Protein AF-Q2BZG6-F1 (afdb_monomer_lite)

pLDDT: mean 76.4, std 11.4, range [41.69, 89.88]

Foldseek 3Di:
DPVVLLVVLLVVLLVQLVVLQVVCCVVPVDGDDPVRSCVSCVVVVCVQQPDDDPPDPDVVVVVVVVSVVSSVSSVVSNVVSNVVVVVVVD

Structure (mmCIF, N/CA/C/O backbone):
data_AF-Q2BZG6-F1
#
_entry.id   AF-Q2BZG6-F1
#
loop_
_atom_site.group_PDB
_atom_site.id
_atom_site.type_symbol
_atom_site.label_atom_id
_atom_site.label_alt_id
_atom_site.label_comp_id
_atom_site.label_asym_id
_atom_site.label_entity_id
_atom_site.label_seq_id
_atom_site.pdbx_PDB_ins_code
_atom_site.Cartn_x
_atom_site.Cartn_y
_atom_site.Cartn_z
_atom_site.occupancy
_atom_site.B_iso_or_equiv
_atom_site.auth_seq_id
_atom_site.auth_comp_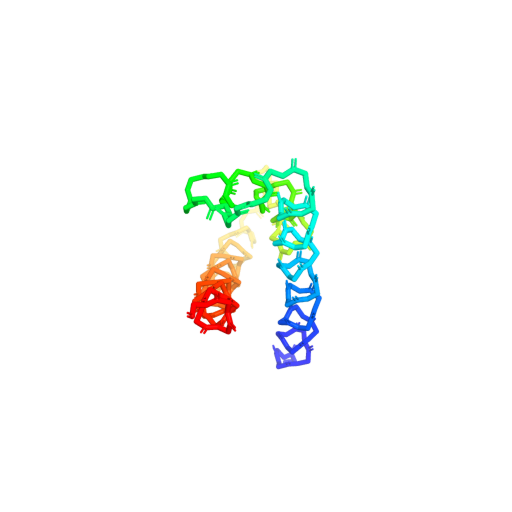id
_atom_site.auth_asym_id
_atom_site.auth_atom_id
_atom_site.pdbx_PDB_model_num
ATOM 1 N N . MET A 1 1 ? -1.258 -6.934 21.408 1.00 41.69 1 MET A N 1
ATOM 2 C CA . MET A 1 1 ? -1.455 -7.975 20.378 1.00 41.69 1 MET A CA 1
ATOM 3 C C . MET A 1 1 ? -1.396 -7.221 19.060 1.00 41.69 1 MET A C 1
ATOM 5 O O . MET A 1 1 ? -2.408 -7.092 18.407 1.00 41.69 1 MET A O 1
ATOM 9 N N . ASP A 1 2 ? -0.241 -6.606 18.773 1.00 52.56 2 ASP A N 1
ATOM 10 C CA . ASP A 1 2 ? -0.163 -5.443 17.862 1.00 52.56 2 ASP A CA 1
ATOM 11 C C . ASP A 1 2 ? 0.895 -5.609 16.758 1.00 52.56 2 ASP A C 1
ATOM 13 O O . ASP A 1 2 ? 0.848 -4.917 15.752 1.00 52.56 2 ASP A O 1
ATOM 17 N N . ASN A 1 3 ? 1.848 -6.537 16.911 1.00 49.97 3 ASN A N 1
ATOM 18 C CA . ASN A 1 3 ? 2.913 -6.733 15.916 1.00 49.97 3 ASN A CA 1
ATOM 19 C C . ASN A 1 3 ? 2.522 -7.686 14.777 1.00 49.97 3 ASN A C 1
ATOM 21 O O . ASN A 1 3 ? 3.016 -7.533 13.667 1.00 49.97 3 ASN A O 1
ATOM 25 N N . LEU A 1 4 ? 1.637 -8.655 15.036 1.00 52.47 4 LEU A N 1
ATOM 26 C CA . LEU A 1 4 ? 1.226 -9.640 14.027 1.00 52.47 4 LEU A CA 1
ATOM 27 C C . LEU A 1 4 ? 0.360 -9.009 12.927 1.00 52.47 4 LEU A C 1
ATOM 29 O O . LEU A 1 4 ? 0.548 -9.330 11.757 1.00 52.47 4 LEU A O 1
ATOM 33 N N . ASP A 1 5 ? -0.528 -8.080 13.288 1.00 68.69 5 ASP A N 1
ATOM 34 C CA . ASP A 1 5 ? -1.322 -7.317 12.322 1.00 68.69 5 ASP A CA 1
ATOM 35 C C . ASP A 1 5 ? -0.440 -6.399 11.468 1.00 68.69 5 ASP A C 1
ATOM 37 O O . ASP A 1 5 ? -0.611 -6.346 10.254 1.00 68.69 5 ASP A O 1
ATOM 41 N N . LEU A 1 6 ? 0.567 -5.746 12.059 1.00 69.00 6 LEU A N 1
ATOM 42 C CA . LEU A 1 6 ? 1.452 -4.843 11.319 1.00 69.00 6 LEU A CA 1
ATOM 43 C C . LEU A 1 6 ? 2.332 -5.578 10.295 1.00 69.00 6 LEU A C 1
ATOM 45 O O . LEU A 1 6 ? 2.507 -5.095 9.178 1.00 69.00 6 LEU A O 1
ATOM 49 N N . GLU A 1 7 ? 2.883 -6.745 10.643 1.00 75.75 7 GLU A N 1
ATOM 50 C CA . GLU A 1 7 ? 3.659 -7.556 9.692 1.00 75.75 7 GLU A CA 1
ATOM 51 C C . GLU A 1 7 ? 2.787 -8.090 8.550 1.00 75.75 7 GLU A C 1
ATOM 53 O O . GLU A 1 7 ? 3.229 -8.125 7.398 1.00 75.75 7 GLU A O 1
ATOM 58 N N . PHE A 1 8 ? 1.540 -8.466 8.850 1.00 78.12 8 PHE A N 1
ATOM 59 C CA . PHE A 1 8 ? 0.581 -8.889 7.835 1.00 78.12 8 PHE A CA 1
ATOM 60 C C . PHE A 1 8 ? 0.225 -7.731 6.897 1.00 78.12 8 PHE A C 1
ATOM 62 O O . PHE A 1 8 ? 0.351 -7.877 5.682 1.00 78.12 8 PHE A O 1
ATOM 69 N N . ILE A 1 9 ? -0.105 -6.562 7.455 1.00 77.25 9 ILE A N 1
ATOM 70 C CA . ILE A 1 9 ? -0.369 -5.328 6.705 1.00 77.25 9 ILE A CA 1
ATOM 71 C C . ILE A 1 9 ? 0.835 -4.962 5.841 1.00 77.25 9 ILE A C 1
ATOM 73 O O . ILE A 1 9 ? 0.669 -4.687 4.660 1.00 77.25 9 ILE A O 1
ATOM 77 N N . ARG A 1 10 ? 2.058 -5.009 6.380 1.00 81.88 10 ARG A N 1
ATOM 78 C CA . ARG A 1 10 ? 3.279 -4.712 5.618 1.00 81.88 10 ARG A CA 1
ATOM 79 C C . ARG A 1 10 ? 3.455 -5.661 4.438 1.00 81.88 10 ARG A C 1
ATOM 81 O O . ARG A 1 10 ? 3.808 -5.216 3.350 1.00 81.88 10 ARG A O 1
ATOM 88 N N . ARG A 1 11 ? 3.235 -6.961 4.635 1.00 84.62 11 ARG A N 1
ATOM 89 C CA . ARG A 1 11 ? 3.369 -7.962 3.569 1.00 84.62 11 ARG A CA 1
ATOM 90 C C . ARG A 1 11 ? 2.309 -7.781 2.482 1.00 84.62 11 ARG A C 1
ATOM 92 O O . ARG A 1 11 ? 2.632 -7.850 1.295 1.00 84.62 11 ARG A O 1
ATOM 99 N N . ASP A 1 12 ? 1.067 -7.563 2.886 1.00 83.88 12 ASP A N 1
ATOM 100 C CA . ASP A 1 12 ? -0.065 -7.385 1.978 1.00 83.88 12 ASP A CA 1
ATOM 101 C C . ASP A 1 12 ? 0.065 -6.069 1.191 1.00 83.88 12 ASP A C 1
ATOM 103 O O . ASP A 1 12 ? -0.022 -6.045 -0.039 1.00 83.88 12 ASP A O 1
ATOM 107 N N . MET A 1 13 ? 0.460 -4.997 1.880 1.00 84.19 13 MET A N 1
ATOM 108 C CA . MET A 1 13 ? 0.798 -3.710 1.283 1.00 84.19 13 MET A CA 1
ATOM 109 C C . 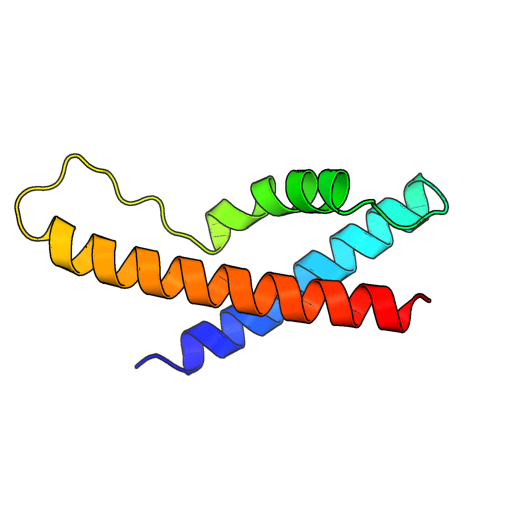MET A 1 13 ? 1.988 -3.821 0.331 1.00 84.19 13 MET A C 1
ATOM 111 O O . MET A 1 13 ? 1.914 -3.316 -0.779 1.00 84.19 13 MET A O 1
ATOM 115 N N . SER A 1 14 ? 3.061 -4.527 0.697 1.00 86.06 14 SER A N 1
ATOM 116 C CA . SER A 1 14 ? 4.208 -4.734 -0.198 1.00 86.06 14 SER A CA 1
ATOM 117 C C . SER A 1 14 ? 3.809 -5.458 -1.481 1.00 86.06 14 SER A C 1
ATOM 119 O O . SER A 1 14 ? 4.298 -5.099 -2.549 1.00 86.06 14 SER A O 1
ATOM 121 N N . THR A 1 15 ? 2.913 -6.442 -1.386 1.00 87.88 15 THR A N 1
ATOM 122 C CA . THR A 1 15 ? 2.387 -7.162 -2.555 1.00 87.88 15 THR A CA 1
ATOM 123 C C . THR A 1 15 ? 1.541 -6.234 -3.426 1.00 87.88 15 THR A C 1
ATOM 125 O O . THR A 1 15 ? 1.721 -6.198 -4.639 1.00 87.88 15 THR A O 1
ATOM 128 N N . THR A 1 16 ? 0.678 -5.433 -2.799 1.00 86.75 16 THR A N 1
ATOM 129 C CA . THR A 1 16 ? -0.181 -4.455 -3.481 1.00 86.75 16 THR A CA 1
ATOM 130 C C . THR A 1 16 ? 0.646 -3.390 -4.203 1.00 86.75 16 THR A C 1
ATOM 132 O O . THR A 1 16 ? 0.420 -3.116 -5.375 1.00 86.75 16 THR A O 1
ATOM 135 N N . ILE A 1 17 ? 1.644 -2.812 -3.529 1.00 86.56 17 ILE A N 1
ATOM 136 C CA . ILE A 1 17 ? 2.542 -1.805 -4.104 1.00 86.56 17 ILE A CA 1
ATOM 137 C C . ILE A 1 17 ? 3.310 -2.394 -5.287 1.00 86.56 17 ILE A C 1
ATOM 139 O O . ILE A 1 17 ? 3.373 -1.766 -6.339 1.00 86.56 17 ILE A O 1
ATOM 143 N N . TYR A 1 18 ? 3.844 -3.609 -5.144 1.00 88.31 18 TYR A N 1
ATOM 144 C CA . TYR A 1 18 ? 4.532 -4.295 -6.233 1.00 88.31 18 TYR A CA 1
ATOM 145 C C . TYR A 1 18 ? 3.628 -4.467 -7.461 1.00 88.31 18 TYR A C 1
ATOM 147 O O . TYR A 1 18 ? 4.042 -4.119 -8.563 1.00 88.31 18 TYR A O 1
ATOM 155 N N . GLN A 1 19 ? 2.389 -4.927 -7.263 1.00 88.44 19 GLN A N 1
ATOM 156 C CA . GLN A 1 19 ? 1.407 -5.083 -8.340 1.00 88.44 19 GLN A CA 1
ATOM 157 C C . GLN A 1 19 ? 1.069 -3.752 -9.011 1.00 88.44 19 GLN A C 1
ATOM 159 O O . GLN A 1 19 ? 1.099 -3.678 -10.230 1.00 88.44 19 GLN A O 1
ATOM 164 N N . ILE A 1 20 ? 0.837 -2.684 -8.238 1.00 87.69 20 ILE A N 1
ATOM 165 C CA . ILE A 1 20 ? 0.571 -1.348 -8.794 1.00 87.69 20 ILE A CA 1
ATOM 166 C C . ILE A 1 20 ? 1.722 -0.897 -9.700 1.00 87.69 20 ILE A C 1
ATOM 168 O O . ILE A 1 20 ? 1.481 -0.359 -10.777 1.00 87.69 20 ILE A O 1
ATOM 172 N N . PHE A 1 21 ? 2.969 -1.100 -9.271 1.00 87.38 21 PHE A N 1
ATOM 173 C CA . PHE A 1 21 ? 4.133 -0.747 -10.078 1.00 87.38 21 PHE A CA 1
ATOM 174 C C . PHE A 1 21 ? 4.264 -1.628 -11.325 1.00 87.38 21 PHE A C 1
ATOM 176 O O . PHE A 1 21 ? 4.532 -1.086 -12.391 1.00 87.38 21 PHE A O 1
ATOM 183 N N . GLU A 1 22 ? 4.070 -2.947 -11.217 1.00 89.88 22 GLU A N 1
ATOM 184 C CA . GLU A 1 22 ? 4.112 -3.849 -12.377 1.00 89.88 22 GLU A CA 1
ATOM 185 C C . GLU A 1 22 ? 3.011 -3.546 -13.393 1.00 89.88 22 GLU A C 1
ATOM 187 O O . GLU A 1 22 ? 3.312 -3.370 -14.568 1.00 89.88 22 GLU A O 1
ATOM 192 N N . ASP A 1 23 ? 1.757 -3.428 -12.953 1.00 89.62 23 ASP A N 1
ATOM 193 C CA . ASP A 1 23 ? 0.622 -3.138 -13.833 1.00 89.62 23 ASP A CA 1
ATOM 194 C C . ASP A 1 23 ? 0.801 -1.779 -14.523 1.00 89.62 23 ASP A C 1
ATOM 196 O O . ASP A 1 23 ? 0.532 -1.630 -15.716 1.00 89.62 23 ASP A O 1
ATOM 200 N N . PHE A 1 24 ? 1.284 -0.771 -13.791 1.00 87.88 24 PHE A N 1
ATOM 201 C CA . PHE A 1 24 ? 1.506 0.554 -14.360 1.00 87.88 24 PHE A CA 1
ATOM 202 C C . PHE A 1 24 ? 2.669 0.568 -15.358 1.00 87.88 24 PHE A C 1
ATOM 204 O O . PHE A 1 24 ? 2.560 1.213 -16.404 1.00 87.88 24 PHE A O 1
ATOM 211 N N . GLU A 1 25 ? 3.760 -0.141 -15.058 1.00 88.44 25 GLU A N 1
ATOM 212 C CA . GLU A 1 25 ? 4.921 -0.259 -15.940 1.00 88.44 25 GLU A CA 1
ATOM 213 C C . GLU A 1 25 ? 4.593 -1.062 -17.206 1.00 88.44 25 GLU A C 1
ATOM 215 O O . GLU A 1 25 ? 4.961 -0.626 -18.295 1.00 88.44 25 GLU A O 1
ATOM 220 N N . ASP A 1 26 ? 3.832 -2.156 -17.105 1.00 89.75 26 ASP A N 1
ATOM 221 C CA . ASP A 1 26 ? 3.370 -2.942 -18.261 1.00 89.75 26 ASP A CA 1
ATOM 222 C C . ASP A 1 26 ? 2.465 -2.107 -19.184 1.00 89.75 26 ASP A C 1
ATOM 224 O O . ASP A 1 26 ? 2.600 -2.133 -20.410 1.00 89.75 26 ASP A O 1
ATOM 228 N N . MET A 1 27 ? 1.591 -1.277 -18.602 1.00 88.88 27 MET A N 1
ATOM 229 C CA . MET A 1 27 ? 0.683 -0.415 -19.363 1.00 88.88 27 MET A CA 1
ATOM 230 C C . MET A 1 27 ? 1.366 0.808 -19.987 1.00 88.88 27 MET A C 1
ATOM 232 O O . MET A 1 27 ? 1.029 1.189 -21.111 1.00 88.88 27 MET A O 1
ATOM 236 N N . ASN A 1 28 ? 2.293 1.455 -19.275 1.00 85.88 28 ASN A N 1
ATOM 237 C CA . ASN A 1 28 ? 2.819 2.773 -19.655 1.00 85.88 28 ASN A CA 1
ATOM 238 C C . ASN A 1 28 ? 4.305 2.769 -20.047 1.00 85.88 28 ASN A C 1
ATOM 240 O O . ASN A 1 28 ? 4.802 3.785 -20.534 1.00 85.88 28 ASN A O 1
ATOM 244 N N . ASN A 1 29 ? 5.019 1.649 -19.879 1.00 84.56 29 ASN A N 1
ATOM 245 C CA . ASN A 1 29 ? 6.481 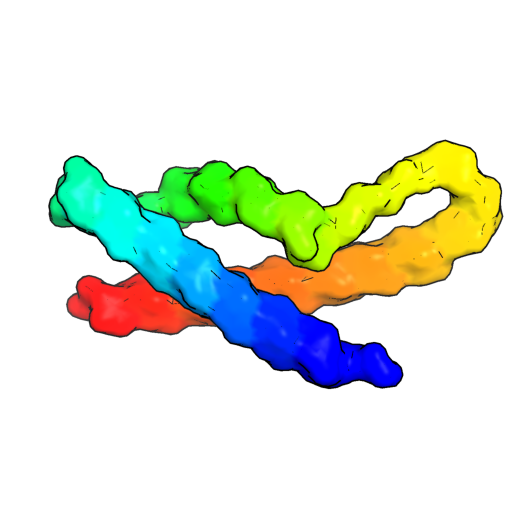1.542 -20.005 1.00 84.56 29 ASN A CA 1
ATOM 246 C C . ASN A 1 29 ? 7.244 2.582 -19.161 1.00 84.56 29 ASN A C 1
ATOM 248 O O . ASN A 1 29 ? 8.336 3.025 -19.527 1.00 84.56 29 ASN A O 1
ATOM 252 N N . CYS A 1 30 ? 6.658 3.020 -18.048 1.00 84.38 30 CYS A N 1
ATOM 253 C CA . CYS A 1 30 ? 7.262 3.971 -17.127 1.00 84.38 30 CYS A CA 1
ATOM 254 C C . CYS A 1 30 ? 6.784 3.721 -15.696 1.00 84.38 30 CYS A C 1
ATOM 256 O O . CYS A 1 30 ? 5.783 3.048 -15.469 1.00 84.38 30 CYS A O 1
ATOM 258 N N . LEU A 1 31 ? 7.507 4.281 -14.725 1.00 84.50 31 LEU A N 1
ATOM 259 C CA . LEU A 1 31 ? 7.117 4.220 -13.320 1.00 84.50 31 LEU A CA 1
ATOM 260 C C . LEU A 1 31 ? 6.014 5.246 -13.025 1.00 84.50 31 LEU A C 1
ATOM 262 O O . LEU A 1 31 ? 6.087 6.367 -13.540 1.00 84.50 31 LEU A O 1
ATOM 266 N N . PRO A 1 32 ? 5.048 4.919 -12.148 1.00 85.69 32 PRO A N 1
ATOM 267 C CA . PRO A 1 32 ? 4.031 5.873 -11.735 1.00 85.69 32 PRO A CA 1
ATOM 268 C C . PRO A 1 32 ? 4.660 7.050 -10.981 1.00 85.69 32 PRO A C 1
ATOM 270 O O . PRO A 1 32 ? 5.578 6.894 -10.161 1.00 85.69 32 PRO A O 1
ATOM 273 N N . THR A 1 33 ? 4.140 8.252 -11.225 1.00 86.44 33 THR A N 1
ATOM 274 C CA . THR A 1 33 ? 4.464 9.418 -10.394 1.00 86.44 33 THR A CA 1
ATOM 275 C C . THR A 1 33 ? 3.890 9.251 -8.984 1.00 86.44 33 THR A C 1
ATOM 277 O O . THR A 1 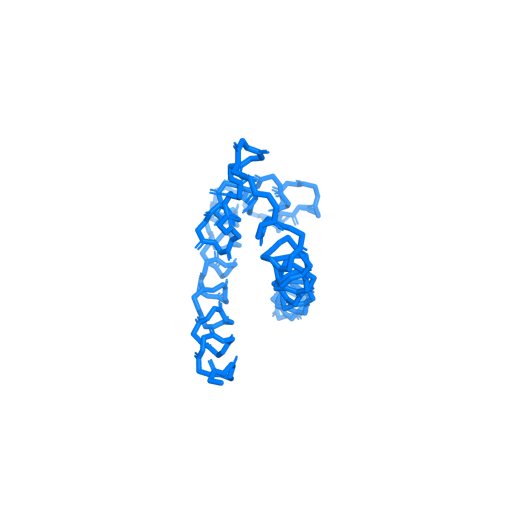33 ? 2.990 8.447 -8.753 1.00 86.44 33 THR A O 1
ATOM 280 N N . MET A 1 34 ? 4.379 10.034 -8.014 1.00 82.50 34 MET A N 1
ATOM 281 C CA . MET A 1 34 ? 3.848 9.997 -6.640 1.00 82.50 34 MET A CA 1
ATOM 282 C C . MET A 1 34 ? 2.335 10.250 -6.582 1.00 82.50 34 MET A C 1
ATOM 284 O O . MET A 1 34 ? 1.648 9.646 -5.763 1.00 82.50 34 MET A O 1
ATOM 288 N N . GLU A 1 35 ? 1.810 11.136 -7.431 1.00 84.25 35 GLU A N 1
ATOM 289 C CA . GLU A 1 35 ? 0.379 11.459 -7.460 1.00 84.25 35 GLU A CA 1
ATOM 290 C C . GLU A 1 35 ? -0.456 10.328 -8.074 1.00 84.25 35 GLU A C 1
ATOM 292 O O . GLU A 1 35 ? -1.499 9.963 -7.524 1.00 84.25 35 GLU A O 1
ATOM 297 N N . GLU A 1 36 ? 0.019 9.722 -9.166 1.00 84.75 36 GLU A N 1
ATOM 298 C CA . GLU A 1 36 ? -0.634 8.565 -9.793 1.00 84.75 36 GLU A CA 1
ATOM 299 C C . GLU A 1 36 ? -0.619 7.360 -8.862 1.00 84.75 36 GLU A C 1
ATOM 301 O O . GLU A 1 36 ? -1.658 6.755 -8.606 1.00 84.75 36 GLU A O 1
ATOM 306 N N . PHE A 1 37 ? 0.539 7.068 -8.276 1.00 84.44 37 PHE A N 1
ATOM 307 C CA . PHE A 1 37 ? 0.690 5.982 -7.324 1.00 84.44 37 PHE A CA 1
ATOM 308 C C . PHE A 1 37 ? -0.203 6.174 -6.095 1.00 84.44 37 PHE A C 1
ATOM 310 O O . PHE A 1 37 ? -0.877 5.238 -5.674 1.00 84.44 37 PHE A O 1
ATOM 317 N N . ARG A 1 38 ? -0.281 7.396 -5.551 1.00 83.19 38 ARG A N 1
ATOM 318 C CA . ARG A 1 38 ? -1.180 7.707 -4.433 1.00 83.19 38 ARG A CA 1
ATOM 319 C C . ARG A 1 38 ? -2.645 7.502 -4.808 1.00 83.19 38 ARG A C 1
ATOM 321 O O . ARG A 1 38 ? -3.389 6.968 -3.998 1.00 83.19 38 ARG A O 1
ATOM 328 N N . THR A 1 39 ? -3.047 7.886 -6.018 1.00 84.75 39 THR A N 1
ATOM 329 C CA . THR A 1 39 ? -4.420 7.686 -6.511 1.00 84.75 39 THR A CA 1
ATOM 330 C C . THR A 1 39 ? -4.749 6.202 -6.669 1.00 84.75 39 THR A C 1
ATOM 332 O O . THR A 1 39 ? -5.827 5.765 -6.278 1.00 84.75 39 THR A O 1
ATOM 335 N N . LEU A 1 40 ? -3.808 5.415 -7.197 1.00 83.69 40 LEU A N 1
ATOM 336 C CA . LEU A 1 40 ? -3.954 3.966 -7.338 1.00 83.69 40 LEU A CA 1
ATOM 337 C C . LEU A 1 40 ? -4.034 3.292 -5.969 1.00 83.69 40 LEU A C 1
ATOM 339 O O . LEU A 1 40 ? -4.902 2.455 -5.749 1.00 83.69 40 LEU A O 1
ATOM 343 N N . PHE A 1 41 ? -3.182 3.699 -5.031 1.00 82.06 41 PHE A N 1
ATOM 344 C CA . PHE A 1 41 ? -3.149 3.138 -3.687 1.00 82.06 41 PHE A CA 1
ATOM 345 C C . PHE A 1 41 ? -4.344 3.548 -2.819 1.00 82.06 41 PHE A C 1
ATOM 347 O O . PHE A 1 41 ? -4.778 2.756 -1.987 1.00 82.06 41 PHE A O 1
ATOM 354 N N . ASP A 1 42 ? -4.915 4.741 -3.009 1.00 81.94 42 ASP A N 1
ATOM 355 C CA . ASP A 1 42 ? -6.094 5.214 -2.265 1.00 81.94 42 ASP A CA 1
ATOM 356 C C . ASP A 1 42 ? -7.262 4.217 -2.361 1.00 81.94 42 ASP A C 1
ATOM 358 O O . ASP A 1 42 ? -7.915 3.920 -1.360 1.00 81.94 42 ASP A O 1
ATOM 362 N N . ILE A 1 43 ? -7.422 3.579 -3.527 1.00 79.69 43 ILE A N 1
ATOM 363 C CA . ILE A 1 43 ? -8.414 2.522 -3.777 1.00 79.69 43 ILE A CA 1
ATOM 364 C C . ILE A 1 43 ? -8.194 1.307 -2.861 1.00 79.69 43 ILE A C 1
ATOM 366 O O . ILE A 1 43 ? -9.159 0.673 -2.441 1.00 79.69 43 ILE A O 1
ATOM 370 N N . TYR A 1 44 ? -6.943 0.989 -2.527 1.00 74.00 44 TYR A N 1
ATOM 371 C CA . TYR A 1 44 ? -6.575 -0.131 -1.656 1.00 74.00 44 TYR A CA 1
ATOM 372 C C . TYR A 1 44 ? -6.461 0.273 -0.182 1.00 74.00 44 TYR A C 1
ATOM 374 O O . TYR A 1 44 ? -6.577 -0.585 0.691 1.00 74.00 44 TYR A O 1
ATOM 382 N N . SER A 1 45 ? -6.294 1.566 0.115 1.00 71.94 45 SER A N 1
ATOM 383 C CA . SER A 1 45 ? -6.158 2.098 1.479 1.00 71.94 45 SER A CA 1
ATOM 384 C C . SER A 1 45 ? -7.351 1.751 2.379 1.00 71.94 45 SER A C 1
ATOM 386 O O . SER A 1 45 ? -7.180 1.502 3.572 1.00 71.94 45 SER A O 1
ATOM 388 N N . VAL A 1 46 ? -8.544 1.611 1.788 1.00 70.69 46 VAL A N 1
ATOM 389 C CA . VAL A 1 46 ? -9.784 1.202 2.470 1.00 70.69 46 VAL A CA 1
ATOM 390 C C . VAL A 1 46 ? -9.726 -0.209 3.062 1.00 70.69 46 VAL A C 1
ATOM 392 O O . VAL A 1 46 ? -10.498 -0.515 3.967 1.00 70.69 46 VAL A O 1
ATOM 395 N N . ASN A 1 47 ? -8.819 -1.064 2.576 1.00 70.25 47 ASN A N 1
ATOM 396 C CA . ASN A 1 47 ? -8.608 -2.412 3.110 1.00 70.25 47 ASN A CA 1
ATOM 397 C C . ASN A 1 47 ? -7.695 -2.413 4.345 1.00 70.25 47 ASN A C 1
ATOM 399 O O . ASN A 1 47 ? -7.720 -3.366 5.120 1.00 70.25 47 ASN A O 1
ATOM 403 N N . PHE A 1 48 ? -6.904 -1.352 4.533 1.00 67.38 48 PHE A N 1
ATOM 404 C CA . PHE A 1 48 ? -5.928 -1.235 5.620 1.00 67.38 48 PHE A CA 1
ATOM 405 C C . PHE A 1 48 ? -6.397 -0.297 6.735 1.00 67.38 48 PHE A C 1
ATOM 407 O O . PHE A 1 48 ? -6.044 -0.496 7.896 1.00 67.38 48 PHE A O 1
ATOM 414 N N . ILE A 1 49 ? -7.205 0.711 6.397 1.00 67.56 49 ILE A N 1
ATOM 415 C CA . ILE A 1 49 ? -7.729 1.695 7.344 1.00 67.56 49 ILE A CA 1
ATOM 416 C C . ILE A 1 49 ? -9.241 1.475 7.469 1.00 67.56 49 ILE A C 1
ATOM 418 O O . ILE A 1 49 ? -9.999 1.865 6.574 1.00 67.56 49 ILE A O 1
ATOM 422 N N . PRO A 1 50 ? -9.721 0.849 8.557 1.00 63.69 50 PRO A N 1
ATOM 423 C CA . PRO A 1 50 ? -11.149 0.698 8.768 1.00 63.69 50 PRO A CA 1
ATOM 424 C C . PRO A 1 50 ? -11.786 2.084 8.927 1.00 63.69 50 PRO A C 1
ATOM 426 O O . PRO A 1 50 ? -11.396 2.875 9.790 1.00 63.69 50 PRO A O 1
ATOM 429 N N . ARG A 1 51 ? -12.792 2.383 8.095 1.00 61.78 51 ARG A N 1
ATOM 430 C CA . ARG A 1 51 ? -13.621 3.582 8.263 1.00 61.78 51 ARG A CA 1
ATOM 431 C C . ARG A 1 51 ? -14.349 3.491 9.599 1.00 61.78 51 ARG A C 1
ATOM 433 O O . ARG A 1 51 ? -15.224 2.644 9.775 1.00 61.78 51 ARG A O 1
ATOM 440 N N . ILE A 1 52 ? -13.990 4.368 10.531 1.00 61.47 52 ILE A N 1
ATOM 441 C CA . ILE A 1 52 ? -14.761 4.541 11.757 1.00 61.47 52 ILE A CA 1
ATOM 442 C C . ILE A 1 52 ? -15.990 5.366 11.410 1.00 61.47 52 ILE A C 1
ATOM 444 O O . ILE A 1 52 ? -15.887 6.506 10.969 1.00 61.47 52 ILE A O 1
ATOM 448 N N . ASP A 1 53 ? -17.153 4.758 11.606 1.00 58.97 53 ASP A N 1
ATOM 449 C CA . ASP A 1 53 ? -18.435 5.435 11.510 1.00 58.97 53 ASP A CA 1
ATOM 450 C C . ASP A 1 53 ? -18.530 6.450 12.665 1.00 58.97 53 ASP A C 1
ATOM 452 O O . ASP A 1 53 ? -18.574 6.081 13.843 1.00 58.97 53 ASP A O 1
ATOM 456 N N . GLU A 1 54 ? -18.495 7.743 12.331 1.00 57.69 54 GLU A N 1
ATOM 457 C CA . GLU A 1 54 ? -18.453 8.866 13.287 1.00 57.69 54 GLU A CA 1
ATOM 458 C C . GLU A 1 54 ? -19.719 8.969 14.163 1.00 57.69 54 GLU A C 1
ATOM 460 O O . GLU A 1 54 ? -19.791 9.786 15.080 1.00 57.69 54 GLU A O 1
ATOM 465 N N . THR A 1 55 ? -20.719 8.123 13.907 1.00 57.88 55 THR A N 1
ATOM 466 C CA . THR A 1 55 ? -22.033 8.134 14.552 1.00 57.88 55 THR A CA 1
ATOM 467 C C . THR A 1 55 ? -22.104 7.358 15.875 1.00 57.88 55 THR A C 1
ATOM 469 O O . THR A 1 55 ? -23.161 7.353 16.506 1.00 57.88 55 THR A O 1
ATOM 472 N N . LEU A 1 56 ? -21.024 6.703 16.332 1.00 54.34 56 LEU A N 1
ATOM 473 C CA . LEU A 1 56 ? -21.041 5.930 17.584 1.00 54.34 56 LEU A CA 1
ATOM 474 C C . LEU A 1 56 ? -20.653 6.747 18.838 1.00 54.34 56 LEU A C 1
ATOM 476 O O . LEU A 1 56 ? -19.657 7.457 18.916 1.00 54.34 56 LEU A O 1
ATOM 480 N N . ASP A 1 57 ? -21.464 6.591 19.874 1.00 57.06 57 ASP A N 1
ATOM 481 C CA . ASP A 1 57 ? -21.417 7.293 21.157 1.00 57.06 57 ASP A CA 1
ATOM 482 C C . ASP A 1 57 ? -20.122 7.028 21.969 1.00 57.06 57 ASP A C 1
ATOM 484 O O . ASP A 1 57 ? -19.693 5.879 22.078 1.00 57.06 57 ASP A O 1
ATOM 488 N N . ALA A 1 58 ? -19.529 8.085 22.555 1.00 57.34 58 ALA A N 1
ATOM 489 C CA . ALA A 1 58 ? -18.486 8.205 23.608 1.00 57.34 58 ALA A CA 1
ATOM 490 C C . ALA A 1 58 ? -17.233 7.279 23.632 1.00 57.34 58 ALA A C 1
ATOM 492 O O 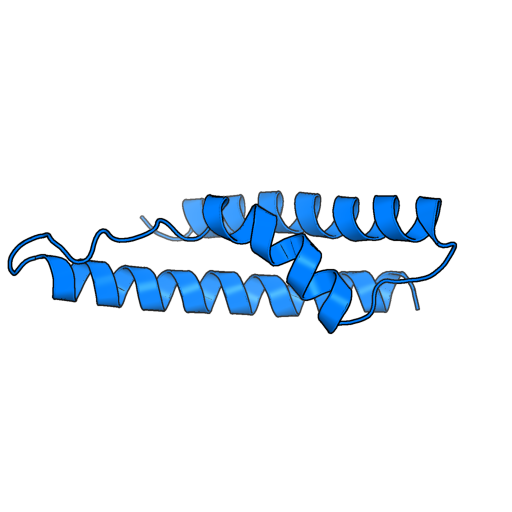. ALA A 1 58 ? -16.145 7.749 23.970 1.00 57.34 58 ALA A O 1
ATOM 493 N N . LYS A 1 59 ? -17.322 5.999 23.258 1.00 56.00 59 LYS A N 1
ATOM 494 C CA . LYS A 1 59 ? -16.199 5.059 23.054 1.00 56.00 59 LYS A CA 1
ATOM 495 C C . LYS A 1 59 ? -15.411 5.329 21.765 1.00 56.00 59 LYS A C 1
ATOM 497 O O . LYS A 1 59 ? -14.332 4.774 21.576 1.00 56.00 59 LYS A O 1
ATOM 502 N N . VAL A 1 60 ? -15.926 6.208 20.906 1.00 62.50 60 VAL A N 1
ATOM 503 C CA . VAL A 1 60 ? -15.326 6.572 19.619 1.00 62.50 60 VAL A CA 1
ATOM 504 C C . VAL A 1 60 ? -14.015 7.336 19.758 1.00 62.50 60 VAL A C 1
ATOM 506 O O . VAL A 1 60 ? -13.140 7.122 18.940 1.00 62.50 60 VAL A O 1
ATOM 509 N N . LYS A 1 61 ? -13.778 8.125 20.815 1.00 62.06 61 LYS A N 1
ATOM 510 C CA . LYS A 1 61 ? -12.492 8.842 20.953 1.00 62.06 61 LYS A CA 1
ATOM 511 C C . LYS A 1 61 ? -11.280 7.922 21.108 1.00 62.06 61 LYS A C 1
ATOM 513 O O . LYS A 1 61 ? -10.235 8.202 20.535 1.00 62.06 61 LYS A O 1
ATOM 518 N N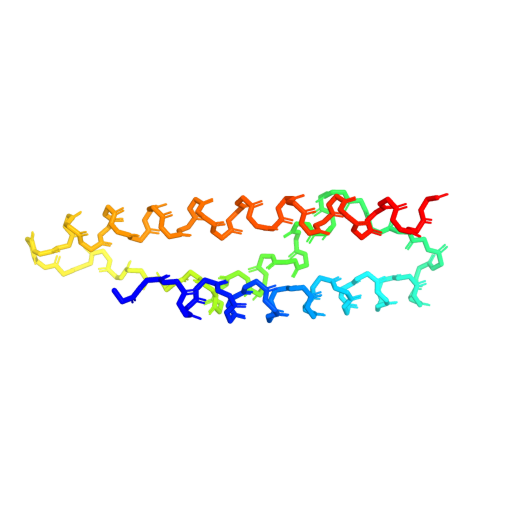 . GLU A 1 62 ? -11.406 6.840 21.875 1.00 64.31 62 GLU A N 1
ATOM 519 C CA . GLU A 1 62 ? -10.289 5.907 22.074 1.00 64.31 62 GLU A CA 1
ATOM 520 C C . GLU A 1 62 ? -10.078 5.011 20.844 1.00 64.31 62 GLU A C 1
ATOM 522 O O . GLU A 1 62 ? -8.945 4.675 20.508 1.00 64.31 62 GLU A O 1
ATOM 527 N N . LEU A 1 63 ? -11.163 4.667 20.141 1.00 65.31 63 LEU A N 1
ATOM 528 C CA . LEU A 1 63 ? -11.099 3.948 18.868 1.00 65.31 63 LEU A CA 1
ATOM 529 C C . LEU A 1 63 ? -10.551 4.829 17.738 1.00 65.31 63 LEU A C 1
ATOM 531 O O . LEU A 1 63 ? -9.733 4.346 16.969 1.00 65.31 63 LEU A O 1
ATOM 535 N N . LEU A 1 64 ? -10.925 6.110 17.680 1.00 67.62 64 LEU A N 1
ATOM 536 C CA . LEU A 1 64 ? -10.371 7.094 16.749 1.00 67.62 64 LEU A CA 1
ATOM 537 C C . LEU A 1 64 ? -8.881 7.282 16.985 1.00 67.62 64 LEU A C 1
ATOM 539 O O . LEU A 1 64 ? -8.123 7.116 16.047 1.00 67.62 64 LEU A O 1
ATOM 543 N N . ALA A 1 65 ? -8.446 7.506 18.229 1.00 69.94 65 ALA A N 1
ATOM 544 C CA . ALA A 1 65 ? -7.023 7.663 18.525 1.00 69.94 65 ALA A CA 1
ATOM 545 C C . ALA A 1 65 ? -6.210 6.409 18.151 1.00 69.94 65 ALA A C 1
ATOM 547 O O . ALA A 1 65 ? -5.107 6.520 17.622 1.00 69.94 65 ALA A O 1
ATOM 548 N N . LYS A 1 66 ? -6.758 5.206 18.383 1.00 69.69 66 LYS A N 1
ATOM 549 C CA . LYS A 1 66 ? -6.139 3.949 17.929 1.00 69.69 66 LYS A CA 1
ATOM 550 C C . LYS A 1 66 ? -6.106 3.844 16.404 1.00 69.69 66 LYS A C 1
ATOM 552 O O . LYS A 1 66 ? -5.101 3.400 15.863 1.00 69.69 66 LYS A O 1
ATOM 557 N N . ASN A 1 67 ? -7.161 4.275 15.720 1.00 70.81 67 ASN A N 1
ATOM 558 C CA . ASN A 1 67 ? -7.242 4.238 14.263 1.00 70.81 67 ASN A CA 1
ATOM 559 C C . ASN A 1 67 ? -6.345 5.280 13.600 1.00 70.81 67 ASN A C 1
ATOM 561 O O . ASN A 1 67 ? -5.698 4.957 12.621 1.00 70.81 67 ASN A O 1
ATOM 565 N N . GLU A 1 68 ? -6.235 6.486 14.157 1.00 74.25 68 GLU A N 1
ATOM 566 C CA . GLU A 1 68 ? -5.282 7.513 13.727 1.00 74.25 68 GLU A CA 1
ATOM 567 C C . GLU A 1 68 ? -3.845 7.011 13.893 1.00 74.25 68 GLU A C 1
ATOM 569 O O . GLU A 1 68 ? -3.010 7.191 13.010 1.00 74.25 68 GLU A O 1
ATOM 574 N N . MET A 1 69 ? -3.547 6.329 15.003 1.00 76.25 69 MET A N 1
ATOM 575 C CA . MET A 1 69 ? -2.224 5.748 15.226 1.00 76.25 69 MET A CA 1
ATOM 576 C C . MET A 1 69 ? -1.933 4.611 14.235 1.00 76.25 69 MET A C 1
ATOM 578 O O . MET A 1 69 ? -0.822 4.519 13.715 1.00 76.25 69 MET A O 1
ATOM 582 N N . MET A 1 70 ? -2.933 3.779 13.935 1.00 74.19 70 MET A N 1
ATOM 583 C CA . MET A 1 70 ? -2.823 2.705 12.948 1.00 74.19 70 MET A CA 1
ATOM 584 C C . MET A 1 70 ? -2.697 3.261 11.525 1.00 74.19 70 MET A C 1
ATOM 586 O O . MET A 1 70 ? -1.829 2.828 10.779 1.00 74.19 70 MET A O 1
ATOM 590 N N . GLU A 1 71 ? -3.476 4.281 11.176 1.00 77.19 71 GLU A N 1
ATOM 591 C CA . GLU A 1 71 ? -3.387 5.019 9.917 1.00 77.19 71 GLU A CA 1
ATOM 592 C C . GLU A 1 71 ? -1.987 5.616 9.738 1.00 77.19 71 GLU A C 1
ATOM 594 O O . GLU A 1 71 ? -1.368 5.431 8.693 1.00 77.19 71 GLU A O 1
ATOM 599 N N . GLN A 1 72 ? -1.427 6.260 10.766 1.00 79.75 72 GLN A N 1
ATOM 600 C CA . GLN A 1 72 ? -0.056 6.771 10.710 1.00 79.75 72 GLN A CA 1
ATOM 601 C C . GLN A 1 72 ? 0.971 5.660 10.479 1.00 79.75 72 GLN A C 1
ATOM 603 O O . GLN A 1 72 ? 1.918 5.844 9.715 1.00 79.75 72 GLN A O 1
ATOM 608 N N . GLN A 1 73 ? 0.804 4.502 11.117 1.00 79.75 73 GLN A N 1
ATOM 609 C CA . GLN A 1 73 ? 1.690 3.359 10.904 1.00 79.75 73 GLN A CA 1
ATOM 610 C C . GLN A 1 73 ? 1.567 2.792 9.485 1.00 79.75 73 GLN A C 1
ATOM 612 O O . GLN A 1 73 ? 2.588 2.540 8.848 1.00 79.75 73 GLN A O 1
ATOM 617 N N . VAL A 1 74 ? 0.344 2.659 8.969 1.00 79.00 74 VAL A N 1
ATOM 618 C CA . VAL A 1 74 ? 0.041 2.234 7.594 1.00 79.00 74 VAL A CA 1
ATOM 619 C C . VAL A 1 74 ? 0.686 3.191 6.592 1.00 79.00 74 VAL A C 1
ATOM 621 O O . VAL A 1 74 ? 1.385 2.740 5.689 1.00 79.00 74 VAL A O 1
ATOM 624 N N . TRP A 1 75 ? 0.544 4.506 6.785 1.00 81.62 75 TRP A N 1
ATOM 625 C CA . TRP A 1 75 ? 1.179 5.505 5.923 1.00 81.62 75 TRP A CA 1
ATOM 626 C C . TRP A 1 75 ? 2.706 5.471 6.002 1.00 81.62 75 TRP A C 1
ATOM 628 O O . TRP A 1 75 ? 3.368 5.591 4.976 1.00 81.62 75 TRP A O 1
ATOM 638 N N . ASN A 1 76 ? 3.290 5.270 7.184 1.00 83.25 76 ASN A N 1
ATOM 639 C CA . ASN A 1 76 ? 4.744 5.146 7.317 1.00 83.25 76 ASN A CA 1
ATOM 640 C C . ASN A 1 76 ? 5.283 3.918 6.571 1.00 83.25 76 ASN A C 1
ATOM 642 O O . ASN A 1 76 ? 6.268 4.030 5.843 1.00 83.25 76 ASN A O 1
ATOM 646 N N . VAL A 1 77 ? 4.620 2.767 6.713 1.00 83.38 77 VAL A N 1
ATOM 647 C CA . VAL A 1 77 ? 4.970 1.540 5.983 1.00 83.38 77 VAL A CA 1
ATOM 648 C C . VAL A 1 77 ? 4.794 1.740 4.478 1.00 83.38 77 VAL A C 1
ATOM 650 O O . VAL A 1 77 ? 5.652 1.324 3.704 1.00 83.38 77 VAL A O 1
ATOM 653 N N . PHE A 1 78 ? 3.736 2.436 4.065 1.00 83.19 78 PHE A N 1
ATOM 654 C CA . PHE A 1 78 ? 3.491 2.792 2.671 1.00 83.19 78 PHE A CA 1
ATOM 655 C C . PHE A 1 78 ? 4.640 3.610 2.072 1.00 83.19 78 PHE A C 1
ATOM 657 O O . PHE A 1 78 ? 5.177 3.228 1.035 1.00 83.19 78 PHE A O 1
ATOM 664 N N . TYR A 1 79 ? 5.059 4.697 2.730 1.00 84.25 79 TYR A N 1
ATOM 665 C CA . TYR A 1 79 ? 6.163 5.530 2.238 1.00 84.25 79 TYR A CA 1
ATOM 666 C C . TYR A 1 79 ? 7.497 4.777 2.208 1.00 84.25 79 TYR A C 1
ATOM 668 O O . TYR A 1 79 ? 8.304 4.994 1.303 1.00 84.25 79 TYR A O 1
ATOM 676 N N . GLU A 1 80 ? 7.742 3.895 3.181 1.00 86.69 80 GLU A N 1
ATOM 677 C CA . GLU A 1 80 ? 8.939 3.052 3.201 1.00 86.69 80 GLU A CA 1
ATOM 678 C C . GLU A 1 80 ? 8.957 2.104 1.994 1.00 86.69 80 GLU A C 1
ATOM 680 O O . GLU A 1 80 ? 9.902 2.140 1.205 1.00 86.69 80 GLU A O 1
ATOM 685 N N . LEU A 1 81 ? 7.888 1.328 1.800 1.00 85.81 81 LEU A N 1
ATOM 686 C CA . LEU A 1 81 ? 7.783 0.340 0.724 1.00 85.81 81 LEU A CA 1
ATOM 687 C C . LEU A 1 81 ? 7.774 0.978 -0.671 1.00 85.81 81 LEU A C 1
ATOM 689 O O . LEU A 1 81 ? 8.424 0.466 -1.579 1.00 85.81 81 LEU A O 1
ATOM 693 N N . GLU A 1 82 ? 7.083 2.106 -0.846 1.00 86.75 82 GLU A N 1
ATOM 694 C CA . GLU A 1 82 ? 7.100 2.874 -2.097 1.00 86.75 82 GLU A CA 1
ATOM 695 C C . GLU A 1 82 ? 8.522 3.325 -2.442 1.00 86.75 82 GLU A C 1
ATOM 697 O O . GLU A 1 82 ? 8.993 3.124 -3.565 1.00 86.75 82 GLU A O 1
ATOM 702 N N . SER A 1 83 ? 9.243 3.870 -1.457 1.00 85.81 83 SER A N 1
ATOM 703 C CA . SER A 1 83 ? 10.620 4.314 -1.651 1.00 85.81 83 SER A CA 1
ATOM 704 C C . SER A 1 83 ? 11.555 3.146 -1.964 1.00 85.81 83 SER A C 1
ATOM 706 O O . SER A 1 83 ? 12.442 3.287 -2.810 1.00 85.81 83 SER A O 1
ATOM 708 N N . GLU A 1 84 ? 11.380 2.000 -1.302 1.00 87.25 84 GLU A N 1
ATOM 709 C CA . GLU A 1 84 ? 12.136 0.779 -1.586 1.00 87.25 84 GLU A CA 1
ATOM 710 C C . GLU A 1 84 ? 11.890 0.279 -3.014 1.00 87.25 84 GLU A C 1
ATOM 712 O O . GLU A 1 84 ? 12.850 0.013 -3.739 1.00 87.25 84 GLU A O 1
ATOM 717 N N . GLU A 1 85 ? 10.634 0.205 -3.454 1.00 83.69 85 GLU A N 1
ATOM 718 C CA . GLU A 1 85 ? 10.281 -0.274 -4.794 1.00 83.69 85 GLU A CA 1
ATOM 719 C C . GLU A 1 85 ? 10.738 0.682 -5.899 1.00 83.69 85 GLU A C 1
ATOM 721 O O . GLU A 1 85 ? 11.238 0.227 -6.932 1.00 83.69 85 GLU A O 1
ATOM 726 N N . ARG A 1 86 ? 10.678 2.001 -5.672 1.00 82.50 86 ARG A N 1
ATOM 727 C CA . ARG A 1 86 ? 11.250 2.979 -6.607 1.00 82.50 86 ARG A CA 1
ATOM 728 C C . ARG A 1 86 ? 12.771 2.848 -6.693 1.00 82.50 86 ARG A C 1
ATOM 730 O O . ARG A 1 86 ? 13.315 2.877 -7.793 1.00 82.50 86 ARG A O 1
ATOM 737 N N . LYS A 1 87 ? 13.465 2.669 -5.562 1.00 83.88 87 LYS A N 1
ATOM 738 C CA . LYS A 1 87 ? 14.926 2.456 -5.538 1.00 83.88 87 LYS A CA 1
ATOM 739 C C . LYS A 1 87 ? 15.343 1.150 -6.206 1.00 83.88 87 LYS A C 1
ATOM 741 O O . LYS A 1 87 ? 16.420 1.106 -6.778 1.00 83.88 87 LYS A O 1
ATOM 746 N N . ARG A 1 88 ? 14.529 0.094 -6.128 1.00 80.69 88 ARG A N 1
ATOM 747 C CA . ARG A 1 88 ? 14.799 -1.181 -6.815 1.00 80.69 88 ARG A CA 1
ATOM 748 C C . ARG A 1 88 ? 14.698 -1.073 -8.336 1.00 80.69 88 ARG A C 1
ATOM 750 O O . ARG A 1 88 ? 15.362 -1.843 -9.021 1.00 80.69 88 ARG A O 1
ATOM 757 N N . ARG A 1 89 ? 13.870 -0.154 -8.843 1.00 75.44 89 ARG A N 1
ATOM 758 C CA . ARG A 1 89 ? 13.633 0.062 -10.282 1.00 75.44 89 ARG A CA 1
ATOM 759 C C . ARG A 1 89 ? 14.422 1.235 -10.887 1.00 75.44 89 ARG A C 1
ATOM 761 O O . ARG A 1 89 ? 14.343 1.438 -12.094 1.00 75.44 89 ARG A O 1
ATOM 768 N N . THR A 1 90 ? 15.155 2.000 -10.071 1.00 65.12 90 THR A N 1
ATOM 769 C CA . THR A 1 90 ? 16.073 3.073 -10.514 1.00 65.12 90 THR A CA 1
ATOM 770 C C . THR A 1 90 ? 17.485 2.528 -10.679 1.00 65.12 90 THR A C 1
ATOM 772 O O . THR A 1 90 ? 18.136 2.878 -11.687 1.00 65.12 90 THR A O 1
#

Radius of gyration: 15.22 Å; chains: 1; bounding box: 38×21×44 Å

Sequence (90 aa):
MDNLDLEFIRRDMSTTIYQIFEDFEDMNNCLPTMEEFRTLFDIYSVNFIPRIDETLDAKVKELLAKNEMMEQQVWNVFYELESEERKRRT

Secondary structure (DSSP, 8-state):
--HHHHHHHHHHHHHHHHHHHHHHHHHHSSPPPHHHHHHHHHHHHTTTS----TTS-STHHHHHHHHHHHHHHHHHHHHHHHHHHHHHH-